Protein AF-A0A5C5CSL3-F1 (afdb_monomer_lite)

Sequence (64 aa):
MASIDDQIAALEEAILTGAKKVIFHSGGTRREVEYHSLKDMREALADLRARKSRGPRTILAALD

pLDDT: mean 81.82, std 14.36, range [44.47, 94.69]
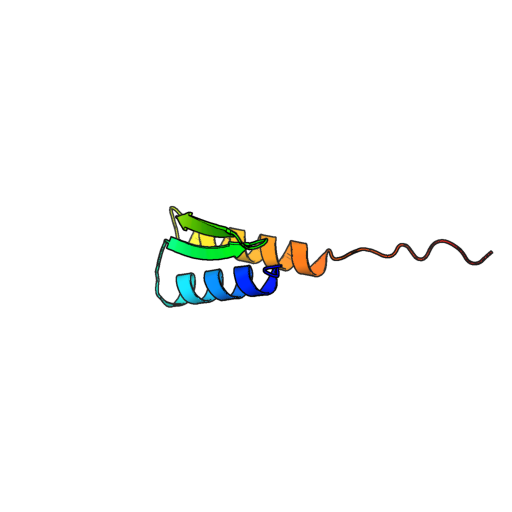
Structure (mmCIF, N/CA/C/O backbone):
data_AF-A0A5C5CSL3-F1
#
_entry.id   AF-A0A5C5CSL3-F1
#
loop_
_atom_site.group_PDB
_atom_site.id
_atom_site.type_symbol
_atom_site.label_atom_id
_atom_site.label_alt_id
_atom_site.label_comp_id
_atom_site.label_asym_id
_atom_site.label_entity_id
_atom_site.label_seq_id
_atom_site.pdbx_PDB_ins_code
_atom_site.Cartn_x
_atom_site.Cartn_y
_atom_site.Cartn_z
_atom_site.occupancy
_atom_site.B_iso_or_equiv
_atom_site.auth_seq_id
_atom_site.auth_comp_id
_atom_site.auth_asym_id
_atom_site.auth_atom_id
_atom_site.pdbx_PDB_model_num
ATOM 1 N N . MET A 1 1 ? 3.281 5.535 -18.398 1.00 49.56 1 MET A N 1
ATOM 2 C CA . MET A 1 1 ? 3.478 4.389 -17.48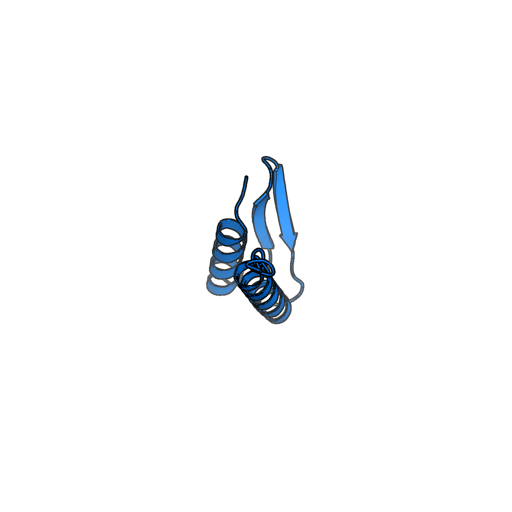0 1.00 49.56 1 MET A CA 1
ATOM 3 C C . MET A 1 1 ? 3.288 4.913 -16.082 1.00 49.56 1 MET A C 1
ATOM 5 O O . MET A 1 1 ? 3.934 5.902 -15.778 1.00 49.56 1 MET A O 1
ATOM 9 N N . ALA A 1 2 ? 2.421 4.323 -15.263 1.00 60.69 2 ALA A N 1
ATOM 10 C CA . ALA A 1 2 ? 2.533 4.645 -13.849 1.00 60.69 2 ALA A CA 1
ATOM 11 C C . ALA A 1 2 ? 3.682 3.842 -13.276 1.00 60.69 2 ALA A C 1
ATOM 13 O O . ALA A 1 2 ? 3.820 2.645 -13.554 1.00 60.69 2 ALA A O 1
ATOM 14 N N . SER A 1 3 ? 4.530 4.549 -12.563 1.00 78.94 3 SER A N 1
ATOM 15 C CA . SER A 1 3 ? 5.734 4.001 -11.989 1.00 78.94 3 SER A CA 1
ATOM 16 C C . SER A 1 3 ? 5.396 3.239 -10.706 1.00 78.94 3 SER A C 1
ATOM 18 O O . SER A 1 3 ? 4.363 3.464 -10.076 1.00 78.94 3 SER A O 1
ATOM 20 N N . ILE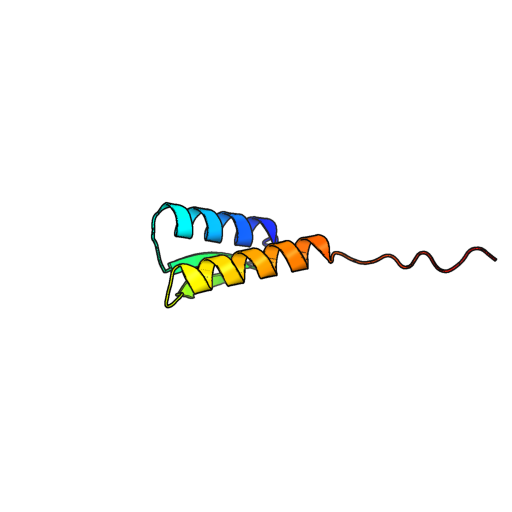 A 1 4 ? 6.271 2.315 -10.307 1.00 84.75 4 ILE A N 1
ATOM 21 C CA . ILE A 1 4 ? 6.182 1.684 -8.982 1.00 84.75 4 ILE A CA 1
ATOM 22 C C . ILE A 1 4 ? 6.181 2.770 -7.887 1.00 84.75 4 ILE A C 1
ATOM 24 O O . ILE A 1 4 ? 5.537 2.593 -6.859 1.00 84.75 4 ILE A O 1
ATOM 28 N N . ASP A 1 5 ? 6.828 3.910 -8.141 1.00 86.19 5 AS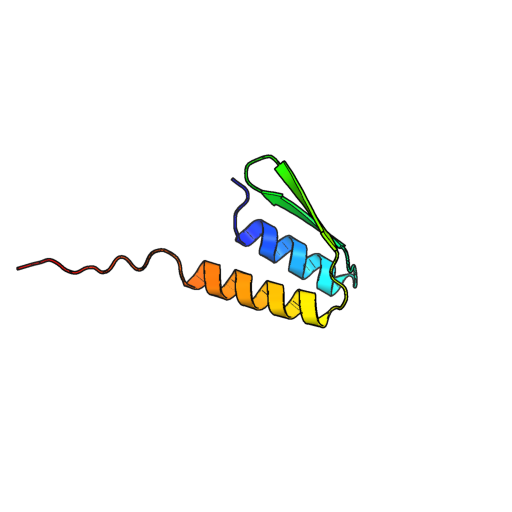P A N 1
ATOM 29 C CA . ASP A 1 5 ? 6.796 5.101 -7.292 1.00 86.19 5 ASP A CA 1
ATOM 30 C C . ASP A 1 5 ? 5.392 5.687 -7.101 1.00 86.19 5 ASP A C 1
ATOM 32 O O . ASP A 1 5 ? 5.002 5.924 -5.961 1.00 86.19 5 ASP A O 1
ATOM 36 N N . ASP A 1 6 ? 4.598 5.845 -8.167 1.00 87.31 6 ASP A N 1
ATOM 37 C CA . ASP A 1 6 ? 3.213 6.337 -8.059 1.00 87.31 6 ASP A CA 1
ATOM 38 C C . ASP A 1 6 ? 2.353 5.415 -7.183 1.00 87.31 6 ASP A C 1
ATOM 40 O O . ASP A 1 6 ? 1.537 5.867 -6.379 1.00 87.31 6 ASP A O 1
ATOM 44 N N . GLN A 1 7 ? 2.548 4.100 -7.325 1.00 88.94 7 GLN A N 1
ATOM 45 C CA . GLN A 1 7 ? 1.826 3.114 -6.527 1.00 88.94 7 GLN A CA 1
ATOM 46 C C . GLN A 1 7 ? 2.269 3.134 -5.056 1.00 88.94 7 GLN A C 1
ATOM 48 O O . GLN A 1 7 ? 1.427 2.999 -4.171 1.00 88.94 7 GLN A O 1
ATOM 53 N N . ILE A 1 8 ? 3.568 3.317 -4.792 1.00 92.31 8 ILE A N 1
ATOM 54 C CA . ILE A 1 8 ? 4.114 3.484 -3.438 1.00 92.31 8 ILE A CA 1
ATOM 55 C C . ILE A 1 8 ? 3.510 4.728 -2.778 1.00 92.31 8 ILE A C 1
ATOM 57 O O . ILE A 1 8 ? 2.968 4.611 -1.683 1.00 92.31 8 ILE A O 1
ATOM 61 N N . ALA A 1 9 ? 3.529 5.877 -3.460 1.00 91.81 9 ALA A N 1
ATOM 62 C CA . ALA A 1 9 ? 3.005 7.132 -2.924 1.00 91.81 9 ALA A CA 1
ATOM 63 C C . ALA A 1 9 ? 1.508 7.036 -2.592 1.00 91.81 9 ALA A C 1
ATOM 65 O O . ALA A 1 9 ? 1.090 7.398 -1.495 1.00 91.81 9 ALA A O 1
ATOM 66 N N . ALA A 1 10 ? 0.700 6.469 -3.496 1.00 91.50 10 ALA A N 1
ATOM 67 C CA . ALA A 1 10 ? -0.731 6.280 -3.253 1.00 91.50 10 ALA A CA 1
ATOM 68 C C . ALA A 1 10 ? -1.006 5.370 -2.041 1.00 91.50 10 ALA A C 1
ATOM 70 O O . ALA A 1 10 ? -1.954 5.596 -1.288 1.00 91.50 10 ALA A O 1
ATOM 71 N N . LEU A 1 11 ? -0.181 4.338 -1.850 1.00 92.31 11 LEU A N 1
ATOM 72 C CA . LEU A 1 11 ? -0.314 3.404 -0.737 1.00 92.31 11 LEU A CA 1
ATOM 73 C C . LEU A 1 11 ? 0.112 4.037 0.596 1.00 92.31 11 LEU A C 1
ATOM 75 O O . LEU A 1 11 ? -0.542 3.803 1.609 1.00 92.31 11 LEU A O 1
ATOM 79 N N . GLU A 1 12 ? 1.156 4.868 0.599 1.00 93.19 12 GLU A N 1
ATOM 80 C CA . GLU A 1 12 ? 1.591 5.626 1.778 1.00 93.19 12 GLU A CA 1
ATOM 81 C C . GLU A 1 12 ? 0.536 6.638 2.229 1.00 93.19 12 GLU A C 1
ATOM 83 O O . GLU A 1 12 ? 0.164 6.641 3.403 1.00 93.19 12 GLU A O 1
ATOM 88 N N . GLU A 1 13 ? -0.020 7.416 1.300 1.00 92.44 13 GLU A N 1
ATOM 89 C CA . GLU A 1 13 ? -1.103 8.366 1.580 1.00 92.44 13 GLU A CA 1
ATOM 90 C C . GLU A 1 13 ? -2.344 7.664 2.150 1.00 92.44 13 GLU A C 1
ATOM 92 O O . GLU A 1 13 ? -2.945 8.117 3.129 1.00 92.44 13 GLU A O 1
ATOM 97 N N . ALA A 1 14 ? -2.719 6.512 1.589 1.00 91.44 14 ALA A N 1
ATOM 98 C CA . ALA A 1 14 ? -3.849 5.737 2.088 1.00 91.44 14 ALA A CA 1
ATOM 99 C C . ALA A 1 14 ? -3.601 5.196 3.510 1.00 91.44 14 ALA A C 1
ATOM 101 O O . ALA A 1 14 ? -4.495 5.236 4.353 1.00 91.44 14 ALA A O 1
ATOM 102 N N . ILE A 1 15 ? -2.375 4.758 3.822 1.00 91.38 15 ILE A N 1
ATOM 103 C CA . ILE A 1 15 ? -2.002 4.332 5.181 1.00 91.38 15 ILE A CA 1
ATOM 104 C C . ILE A 1 15 ? -2.049 5.514 6.161 1.00 91.38 15 ILE A C 1
ATOM 106 O O . ILE A 1 15 ? -2.557 5.349 7.270 1.00 91.38 15 ILE A O 1
ATOM 110 N N . LEU A 1 16 ? -1.545 6.690 5.768 1.00 92.00 16 LEU A N 1
ATOM 111 C CA . LEU A 1 16 ? -1.547 7.902 6.600 1.00 92.00 16 LEU A CA 1
ATOM 112 C C . LEU A 1 16 ? -2.965 8.396 6.903 1.00 92.00 16 LEU A C 1
ATOM 114 O O . LEU A 1 16 ? -3.258 8.791 8.028 1.00 92.00 16 LEU A O 1
ATOM 118 N N . THR A 1 17 ? -3.852 8.337 5.912 1.00 90.81 17 THR A N 1
ATOM 119 C CA . THR A 1 17 ? -5.261 8.740 6.045 1.00 90.81 17 THR A CA 1
ATOM 120 C C . THR A 1 17 ? -6.143 7.665 6.684 1.00 90.81 17 THR A C 1
ATOM 122 O O . THR A 1 17 ? -7.298 7.933 7.013 1.00 90.81 17 THR A O 1
ATOM 125 N N . GLY A 1 18 ? -5.628 6.445 6.873 1.00 87.31 18 GLY A N 1
ATOM 126 C CA . GLY A 1 18 ? -6.405 5.300 7.349 1.00 87.31 18 GLY A CA 1
ATOM 127 C C . GLY A 1 18 ? -7.394 4.751 6.313 1.00 87.31 18 GLY A C 1
ATOM 128 O O . GLY A 1 18 ? -8.272 3.954 6.654 1.00 87.31 18 GLY A O 1
ATOM 129 N N . ALA A 1 19 ? -7.269 5.162 5.051 1.00 88.56 19 ALA A N 1
ATOM 130 C CA . ALA A 1 19 ? -8.081 4.662 3.959 1.00 88.56 19 ALA A CA 1
ATOM 131 C C . ALA A 1 19 ? -7.665 3.230 3.610 1.00 88.56 19 ALA A C 1
ATOM 133 O O . ALA A 1 19 ? -6.518 2.956 3.283 1.00 88.56 19 ALA A O 1
ATOM 134 N N . LYS A 1 20 ? -8.622 2.303 3.601 1.00 89.19 20 LYS A N 1
ATOM 135 C CA . LYS A 1 20 ? -8.388 0.915 3.162 1.00 89.19 20 LYS A CA 1
ATOM 136 C C . LYS A 1 20 ? -8.342 0.755 1.644 1.00 89.19 20 LYS A C 1
ATOM 138 O O . LYS A 1 20 ? -8.034 -0.316 1.136 1.00 89.19 20 LYS A O 1
ATOM 143 N N . LYS A 1 21 ? -8.680 1.814 0.916 1.00 90.75 21 LYS A N 1
ATOM 144 C CA . LYS A 1 21 ? -8.868 1.811 -0.526 1.00 90.75 21 LYS A CA 1
ATOM 145 C C . LYS A 1 21 ? -7.816 2.691 -1.177 1.00 90.75 21 LYS A C 1
ATOM 147 O O . LYS A 1 21 ? -7.726 3.875 -0.867 1.00 90.75 21 LYS A O 1
ATOM 152 N N . VAL A 1 22 ? -7.041 2.111 -2.084 1.00 90.75 22 VAL A N 1
ATOM 153 C CA . VAL A 1 22 ? -5.944 2.782 -2.782 1.00 90.75 22 VAL A CA 1
ATOM 154 C C . VAL A 1 22 ? -6.258 2.840 -4.261 1.00 90.75 22 VAL A C 1
ATOM 156 O O . VAL A 1 22 ? -6.591 1.833 -4.886 1.00 90.75 22 VAL A O 1
ATOM 159 N N . ILE A 1 23 ? -6.146 4.036 -4.825 1.00 89.38 23 ILE A N 1
ATOM 160 C CA . ILE A 1 23 ? -6.421 4.296 -6.232 1.00 89.38 23 ILE A CA 1
ATOM 161 C C . ILE A 1 23 ? -5.140 4.827 -6.851 1.00 89.38 23 ILE A C 1
ATOM 163 O O . ILE A 1 23 ? -4.605 5.839 -6.411 1.00 89.38 23 ILE A O 1
ATOM 167 N N . PHE A 1 24 ? -4.653 4.148 -7.879 1.00 87.56 24 PHE A N 1
ATOM 168 C CA . PHE A 1 24 ? -3.456 4.548 -8.606 1.00 87.56 24 PHE A CA 1
ATOM 169 C C . PHE A 1 24 ? -3.645 4.271 -10.090 1.00 87.56 24 PHE A C 1
ATOM 171 O O . PHE A 1 24 ? -4.390 3.380 -10.495 1.00 87.56 24 PHE A O 1
ATOM 178 N N . HIS A 1 25 ? -2.971 5.037 -10.934 1.00 82.12 25 HIS A N 1
ATOM 179 C CA . HIS A 1 25 ? -2.938 4.736 -12.360 1.00 82.12 25 HIS A CA 1
ATOM 180 C C . HIS A 1 25 ? -1.877 3.657 -12.596 1.00 82.12 25 HIS A C 1
ATOM 182 O O . HIS A 1 25 ? -0.939 3.553 -11.823 1.00 82.12 25 HIS A O 1
ATOM 188 N N . SER A 1 26 ? -2.022 2.808 -13.611 1.00 75.38 26 SER A N 1
ATOM 189 C CA . SER A 1 26 ? -1.010 1.848 -14.066 1.00 75.38 26 SER A CA 1
ATOM 190 C C . SER A 1 26 ? -1.201 1.591 -15.553 1.00 75.38 26 SER A C 1
ATOM 192 O O . SER A 1 26 ? -2.301 1.274 -15.995 1.00 75.38 26 SER A O 1
ATOM 194 N N . GLY A 1 27 ? -0.153 1.811 -16.353 1.00 70.00 27 GLY A N 1
ATOM 195 C CA . GLY A 1 27 ? -0.218 1.627 -17.811 1.00 70.00 27 GLY A CA 1
ATOM 196 C C . GLY A 1 27 ? -1.321 2.423 -18.532 1.00 70.00 27 GLY A C 1
ATOM 197 O O . GLY A 1 27 ? -1.802 1.968 -19.557 1.00 70.00 27 GLY A O 1
ATOM 198 N N . GLY A 1 28 ? -1.752 3.575 -18.000 1.00 77.31 28 GLY A N 1
ATOM 199 C CA . GLY A 1 28 ? -2.858 4.368 -18.568 1.00 77.31 28 GLY A CA 1
ATOM 200 C C . GLY A 1 28 ? -4.257 3.937 -18.112 1.00 77.31 28 GLY A C 1
ATOM 201 O O . GLY A 1 28 ? -5.239 4.569 -18.478 1.00 77.31 28 GLY A O 1
ATOM 202 N N . THR A 1 29 ? -4.357 2.905 -17.273 1.00 79.38 29 THR A N 1
ATOM 203 C CA . THR A 1 29 ? -5.618 2.453 -16.671 1.00 79.38 29 THR A CA 1
ATOM 204 C C . THR A 1 29 ? -5.654 2.829 -15.194 1.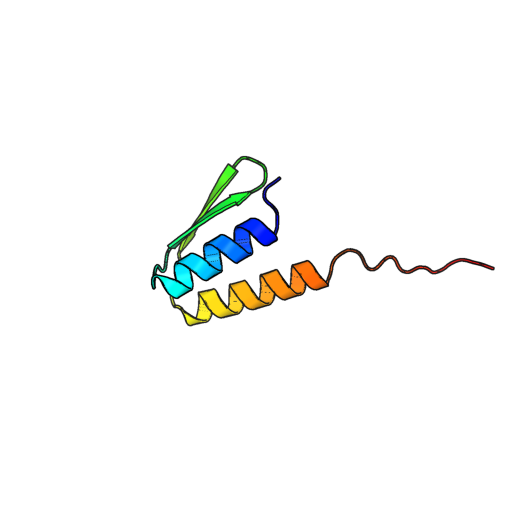00 79.38 29 THR A C 1
ATOM 206 O O . THR A 1 29 ? -4.647 2.716 -14.496 1.00 79.38 29 THR A O 1
ATOM 209 N N . ARG A 1 30 ? -6.811 3.264 -14.690 1.00 86.50 30 ARG A N 1
ATOM 210 C CA . ARG A 1 30 ? -7.026 3.463 -13.253 1.00 86.50 30 ARG A CA 1
ATOM 211 C C . ARG A 1 30 ? -7.212 2.103 -12.580 1.00 86.50 30 ARG A C 1
ATOM 213 O O . ARG A 1 30 ? -8.091 1.338 -12.966 1.00 86.50 30 ARG A O 1
ATOM 220 N N . ARG A 1 31 ? -6.390 1.808 -11.578 1.00 86.81 31 ARG A N 1
ATOM 221 C CA . ARG A 1 31 ? -6.528 0.650 -10.696 1.00 86.81 31 ARG A CA 1
ATOM 222 C C . ARG A 1 31 ? -6.980 1.089 -9.321 1.00 86.81 31 ARG A C 1
ATOM 224 O O . ARG A 1 31 ? -6.579 2.130 -8.808 1.00 86.81 31 ARG A O 1
ATOM 231 N N . GLU A 1 32 ? -7.820 0.255 -8.746 1.00 90.50 32 GLU A N 1
ATOM 232 C CA . GLU A 1 32 ? -8.404 0.446 -7.438 1.00 90.50 32 GLU A CA 1
ATOM 233 C C . GLU A 1 32 ? -8.236 -0.858 -6.672 1.00 90.50 32 GLU A C 1
ATOM 235 O O . GLU A 1 32 ? -8.599 -1.924 -7.167 1.00 90.50 32 GLU A O 1
ATOM 240 N N . VAL A 1 33 ? -7.604 -0.771 -5.509 1.00 90.31 33 VAL A N 1
ATOM 241 C CA . VAL A 1 33 ? -7.303 -1.918 -4.660 1.00 90.31 33 VAL A CA 1
ATOM 242 C C . VAL A 1 33 ? -7.824 -1.608 -3.269 1.00 90.31 33 VAL A C 1
ATOM 244 O O . VAL A 1 33 ? -7.436 -0.611 -2.662 1.00 90.31 33 VAL A O 1
ATOM 247 N N . GLU A 1 34 ? -8.718 -2.455 -2.776 1.00 93.25 34 GLU A N 1
ATOM 248 C CA . GLU A 1 34 ? -9.192 -2.414 -1.399 1.00 93.25 34 GLU A CA 1
ATOM 249 C C . GLU A 1 34 ? -8.443 -3.464 -0.578 1.00 93.25 34 GLU A C 1
ATOM 251 O O . GLU A 1 34 ? -8.337 -4.623 -0.975 1.00 93.25 34 GLU A O 1
ATOM 256 N N . TYR A 1 35 ? -7.904 -3.042 0.559 1.00 92.69 35 TYR A N 1
ATOM 257 C CA . TYR A 1 35 ? -7.159 -3.872 1.492 1.00 92.69 35 TYR A CA 1
ATOM 258 C C . TYR A 1 35 ? -8.014 -4.167 2.724 1.00 92.69 35 TYR A C 1
ATOM 260 O O . TYR A 1 35 ? -8.700 -3.294 3.256 1.00 92.69 35 TYR A O 1
ATOM 268 N N . HIS A 1 36 ? -7.951 -5.397 3.229 1.00 90.31 36 HIS A N 1
ATOM 269 C CA . HIS A 1 36 ? -8.756 -5.799 4.384 1.00 90.31 36 HIS A CA 1
ATOM 270 C C . HIS A 1 36 ? -8.273 -5.139 5.686 1.00 90.31 36 HIS A C 1
ATOM 272 O O . HIS A 1 36 ? -9.084 -4.782 6.556 1.00 90.31 36 HIS A O 1
ATOM 278 N N . SER A 1 37 ? -6.964 -4.903 5.799 1.00 92.25 37 SER A N 1
ATOM 279 C CA . SER A 1 37 ? -6.334 -4.293 6.967 1.00 92.25 37 SER A CA 1
ATOM 280 C C . SER A 1 37 ? -5.169 -3.355 6.622 1.00 92.25 37 SER A C 1
ATOM 282 O O . SER A 1 37 ? -4.550 -3.448 5.565 1.00 92.25 37 SER A O 1
ATOM 284 N N . LEU A 1 38 ? -4.813 -2.477 7.571 1.00 89.94 38 LEU A N 1
ATOM 285 C CA . LEU A 1 38 ? -3.601 -1.647 7.486 1.00 89.94 38 LEU A CA 1
ATOM 286 C C . LEU A 1 38 ? -2.316 -2.486 7.457 1.00 89.94 38 LEU A C 1
ATOM 288 O O . LEU A 1 38 ? -1.294 -2.030 6.945 1.00 89.94 38 LEU A O 1
ATOM 292 N N . LYS A 1 39 ? -2.353 -3.700 8.020 1.00 91.94 39 LYS A N 1
ATOM 293 C CA . LYS A 1 39 ? -1.229 -4.634 7.960 1.00 91.94 39 LYS A CA 1
ATOM 294 C C . LYS A 1 39 ? -0.981 -5.056 6.511 1.00 91.94 39 LYS A C 1
ATOM 296 O O . LYS A 1 39 ? 0.144 -4.909 6.044 1.00 91.94 39 LYS A O 1
ATOM 301 N N . ASP A 1 40 ? -2.033 -5.452 5.796 1.00 92.81 40 ASP A N 1
ATOM 302 C CA . ASP A 1 40 ? -1.937 -5.863 4.388 1.00 92.81 40 ASP A CA 1
ATOM 303 C C . ASP A 1 40 ? -1.413 -4.719 3.508 1.00 92.81 40 ASP A C 1
ATOM 305 O O . ASP A 1 40 ? -0.609 -4.931 2.603 1.00 92.81 40 ASP A O 1
ATOM 309 N N . MET A 1 41 ? -1.813 -3.477 3.807 1.00 93.12 41 MET A N 1
ATOM 310 C CA . MET A 1 41 ? -1.294 -2.296 3.108 1.00 93.12 41 MET A CA 1
ATOM 311 C C . MET A 1 41 ? 0.211 -2.106 3.334 1.00 93.12 41 MET A C 1
ATOM 313 O O . MET A 1 41 ? 0.945 -1.802 2.396 1.00 93.12 41 MET A O 1
ATOM 317 N N . ARG A 1 42 ? 0.698 -2.304 4.567 1.00 92.56 42 ARG A N 1
ATOM 318 C CA . ARG A 1 42 ? 2.132 -2.210 4.893 1.00 92.56 42 ARG A CA 1
ATOM 319 C C . ARG A 1 42 ? 2.943 -3.333 4.248 1.00 92.56 42 ARG A C 1
ATOM 321 O O . ARG A 1 42 ? 4.046 -3.071 3.775 1.00 92.56 42 ARG A O 1
ATOM 328 N N . GLU A 1 43 ? 2.407 -4.551 4.207 1.00 94.69 43 GLU A N 1
ATOM 329 C CA . GLU A 1 43 ? 3.033 -5.684 3.512 1.00 94.69 43 GLU A CA 1
ATOM 330 C C . GLU A 1 43 ? 3.133 -5.406 2.005 1.00 94.69 43 GLU A C 1
ATOM 332 O O . GLU A 1 43 ? 4.220 -5.492 1.434 1.00 94.69 43 GLU A O 1
ATOM 337 N N . ALA A 1 44 ? 2.053 -4.921 1.383 1.00 91.94 44 ALA A N 1
ATOM 338 C CA . ALA A 1 44 ? 2.067 -4.517 -0.022 1.00 91.94 44 ALA A CA 1
ATOM 339 C C . ALA A 1 44 ? 3.072 -3.383 -0.306 1.00 91.94 44 ALA A C 1
ATOM 341 O O . ALA A 1 44 ? 3.741 -3.389 -1.342 1.00 91.94 44 ALA A O 1
ATOM 342 N N . LEU A 1 45 ? 3.222 -2.427 0.616 1.00 91.81 45 LEU A N 1
ATOM 343 C CA . LEU A 1 45 ? 4.210 -1.351 0.506 1.00 91.81 45 LEU A CA 1
ATOM 344 C C . LEU A 1 45 ? 5.645 -1.891 0.554 1.00 91.81 45 LEU A C 1
ATOM 346 O O . LEU A 1 45 ? 6.491 -1.472 -0.242 1.00 91.81 45 LEU A O 1
ATOM 350 N N . ALA A 1 46 ? 5.922 -2.828 1.463 1.00 93.00 46 ALA A N 1
ATOM 351 C CA . ALA A 1 46 ? 7.225 -3.473 1.571 1.00 93.00 46 ALA A CA 1
ATOM 352 C C . ALA A 1 46 ? 7.575 -4.247 0.290 1.00 93.00 46 ALA A C 1
ATOM 354 O O . ALA A 1 46 ? 8.676 -4.082 -0.243 1.00 93.00 46 ALA A O 1
ATOM 355 N N . ASP A 1 47 ? 6.621 -5.000 -0.261 1.00 91.31 47 ASP A N 1
ATOM 356 C CA . ASP A 1 47 ? 6.796 -5.725 -1.521 1.00 91.31 47 ASP A CA 1
ATOM 357 C C . ASP A 1 47 ? 7.067 -4.785 -2.698 1.00 91.31 47 ASP A C 1
ATOM 359 O O . ASP A 1 47 ? 7.971 -5.030 -3.501 1.00 91.31 47 ASP A O 1
ATOM 363 N N . LEU A 1 48 ? 6.334 -3.673 -2.810 1.00 89.75 48 LEU A N 1
ATOM 364 C CA . LEU A 1 48 ? 6.565 -2.687 -3.870 1.00 89.75 48 LEU A CA 1
ATOM 365 C C . LEU A 1 48 ? 7.960 -2.058 -3.768 1.00 89.75 48 LEU A C 1
ATOM 367 O O . LEU A 1 48 ? 8.661 -1.950 -4.778 1.00 89.75 48 LEU A O 1
ATOM 371 N N . ARG A 1 49 ? 8.407 -1.712 -2.555 1.00 90.00 49 ARG A N 1
ATOM 372 C CA . ARG A 1 49 ? 9.764 -1.194 -2.310 1.00 90.00 49 ARG A CA 1
ATOM 373 C C . ARG A 1 49 ? 10.838 -2.233 -2.643 1.00 90.00 49 ARG A C 1
ATOM 375 O O . ARG A 1 49 ? 11.837 -1.891 -3.279 1.00 90.00 49 ARG A O 1
ATOM 382 N N . ALA A 1 50 ? 10.615 -3.500 -2.298 1.00 88.62 50 ALA A N 1
ATOM 383 C CA . ALA A 1 50 ? 11.514 -4.596 -2.653 1.00 88.62 50 ALA A CA 1
ATOM 384 C C . ALA A 1 50 ? 11.602 -4.794 -4.175 1.00 88.62 50 ALA A C 1
ATOM 386 O O . ALA A 1 50 ? 12.696 -4.954 -4.717 1.00 88.62 50 ALA A O 1
ATOM 387 N N . ARG A 1 51 ? 10.472 -4.720 -4.889 1.00 85.50 51 ARG A N 1
ATOM 388 C CA . ARG A 1 51 ? 10.423 -4.805 -6.359 1.00 85.50 51 ARG A CA 1
ATOM 389 C C . ARG A 1 51 ? 11.130 -3.629 -7.024 1.00 85.50 51 ARG A C 1
ATOM 391 O O . ARG A 1 51 ? 11.861 -3.849 -7.985 1.00 85.50 51 ARG A O 1
ATOM 398 N N . LYS A 1 52 ? 10.980 -2.415 -6.484 1.00 83.44 52 LYS A N 1
ATOM 399 C CA . LYS A 1 52 ? 11.721 -1.226 -6.933 1.00 83.44 52 LYS A CA 1
ATOM 400 C C . LYS A 1 52 ? 13.233 -1.411 -6.764 1.00 83.44 52 LYS A C 1
ATOM 402 O O . LYS A 1 52 ? 13.993 -1.138 -7.686 1.00 83.44 52 LYS A O 1
ATOM 407 N N . SER A 1 53 ? 13.669 -1.919 -5.609 1.00 78.44 53 SER A N 1
ATOM 408 C CA . SER A 1 53 ? 15.085 -2.207 -5.331 1.00 78.44 53 SER A CA 1
ATOM 409 C C . SER A 1 53 ? 15.645 -3.345 -6.193 1.00 78.44 53 SER A C 1
ATOM 411 O O . SER A 1 53 ? 16.832 -3.344 -6.512 1.00 78.44 53 SER A O 1
ATOM 413 N N . ARG A 1 54 ? 14.801 -4.295 -6.610 1.00 70.88 54 ARG A N 1
ATOM 414 C CA . ARG A 1 54 ? 15.162 -5.415 -7.490 1.00 70.88 54 ARG A CA 1
ATOM 415 C C . ARG A 1 54 ? 15.090 -5.058 -8.988 1.00 70.88 54 ARG A C 1
ATOM 417 O O . ARG A 1 54 ? 15.009 -5.968 -9.813 1.00 70.88 54 ARG A O 1
ATOM 424 N N . GLY A 1 55 ? 15.135 -3.766 -9.338 1.00 62.22 55 GLY A N 1
ATOM 425 C CA . GLY A 1 55 ? 15.364 -3.290 -10.711 1.00 62.22 55 GLY A CA 1
ATOM 426 C C . GLY A 1 55 ? 16.553 -4.004 -11.372 1.00 62.22 55 GLY A C 1
ATOM 427 O O . GLY A 1 55 ? 17.371 -4.588 -10.655 1.00 62.22 55 GLY A O 1
ATOM 428 N N . PRO A 1 56 ? 16.613 -4.039 -12.719 1.00 54.28 56 PRO A N 1
ATOM 429 C CA . PRO A 1 56 ? 17.371 -5.031 -13.473 1.00 54.28 56 PRO A CA 1
ATOM 430 C C . PRO A 1 56 ? 18.777 -5.159 -12.902 1.00 54.28 56 PRO A C 1
ATOM 432 O O . PRO A 1 56 ? 19.581 -4.231 -12.972 1.00 54.28 56 PRO A O 1
ATOM 435 N N . ARG A 1 57 ? 19.058 -6.322 -12.304 1.00 54.66 57 ARG A N 1
ATOM 436 C CA . ARG A 1 57 ? 20.429 -6.749 -12.067 1.00 54.66 57 ARG A CA 1
ATOM 437 C C . ARG A 1 57 ? 21.031 -6.892 -13.455 1.00 54.66 57 ARG A C 1
ATOM 439 O O . ARG A 1 57 ? 20.907 -7.949 -14.065 1.00 54.66 57 ARG A O 1
ATOM 446 N N . THR A 1 58 ? 21.626 -5.824 -13.974 1.00 56.09 58 THR A N 1
ATOM 447 C CA . THR A 1 58 ? 22.619 -5.931 -15.032 1.00 56.09 58 THR A CA 1
ATOM 448 C C . THR A 1 58 ? 23.717 -6.795 -14.434 1.00 56.09 58 THR A C 1
ATOM 450 O O . THR A 1 58 ? 24.567 -6.321 -13.684 1.00 56.09 58 THR A O 1
ATOM 453 N N . ILE A 1 59 ? 23.616 -8.104 -14.655 1.00 58.88 59 ILE A N 1
ATOM 454 C CA . ILE A 1 59 ? 24.712 -9.029 -14.433 1.00 58.88 59 ILE A CA 1
ATOM 455 C C . ILE A 1 59 ? 25.737 -8.598 -15.477 1.00 58.88 59 ILE A C 1
ATOM 457 O O . ILE A 1 59 ? 25.619 -8.943 -16.649 1.00 58.88 59 ILE A O 1
ATOM 461 N N . LEU A 1 60 ? 26.680 -7.751 -15.069 1.00 54.38 60 LEU A N 1
ATOM 462 C CA . LEU A 1 60 ? 27.847 -7.394 -15.863 1.00 54.38 60 LEU A CA 1
ATOM 463 C C . LEU A 1 60 ? 28.778 -8.616 -15.871 1.00 54.38 60 LEU A C 1
ATOM 465 O O . LEU A 1 60 ? 29.795 -8.647 -15.191 1.00 54.38 60 LEU A O 1
ATOM 469 N N . ALA A 1 61 ? 28.361 -9.670 -16.569 1.00 56.16 61 ALA A N 1
ATOM 470 C CA . ALA A 1 61 ? 29.193 -10.811 -16.904 1.00 56.16 61 ALA A CA 1
ATOM 471 C C . ALA A 1 61 ? 29.542 -10.687 -18.384 1.00 56.16 61 ALA A C 1
ATOM 473 O O . ALA A 1 61 ? 28.782 -11.146 -19.230 1.00 56.16 61 ALA A O 1
ATOM 474 N N . ALA A 1 62 ? 30.635 -9.978 -18.664 1.00 50.91 62 ALA A N 1
ATOM 475 C CA . ALA A 1 62 ? 31.551 -10.213 -19.781 1.00 50.91 62 ALA A CA 1
ATOM 476 C C . ALA A 1 62 ? 32.497 -9.011 -19.908 1.00 50.91 62 ALA A C 1
ATOM 478 O O . ALA A 1 62 ? 32.116 -7.961 -20.422 1.00 50.91 62 ALA A O 1
ATOM 479 N N . LEU A 1 63 ? 33.735 -9.187 -19.459 1.00 48.84 63 LEU A N 1
ATOM 480 C CA . LEU A 1 63 ? 34.884 -8.687 -20.201 1.00 48.84 63 LEU A CA 1
ATOM 481 C C . LEU A 1 63 ? 35.995 -9.722 -19.989 1.00 48.84 63 LEU A C 1
ATOM 483 O O . LEU A 1 63 ? 36.684 -9.698 -18.971 1.00 48.84 63 LEU A O 1
ATOM 487 N N . ASP A 1 64 ? 36.011 -10.703 -20.889 1.00 44.47 64 ASP A N 1
ATOM 488 C CA . ASP A 1 64 ? 37.194 -11.504 -21.216 1.00 44.47 64 ASP A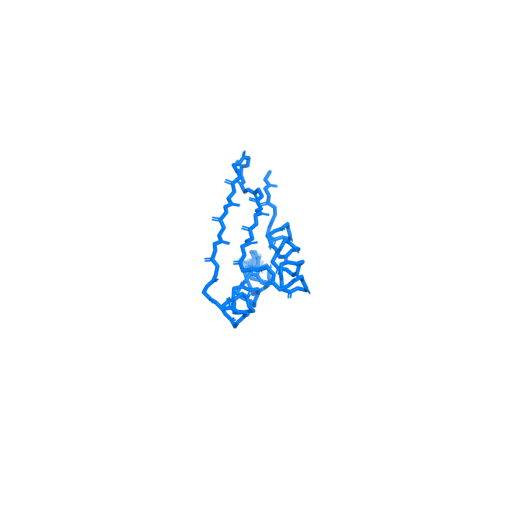 CA 1
ATOM 489 C C . ASP A 1 64 ? 37.916 -10.786 -22.366 1.00 44.47 64 ASP A C 1
ATOM 491 O O . ASP A 1 64 ? 37.189 -10.271 -23.256 1.00 44.47 64 ASP A O 1
#

Secondary structure (DSSP, 8-state):
---HHHHHHHHHHHHHHT-SEEEEEETTEEEEEE-SSHHHHHHHHHHHHHHHHT----------

Organism: NCBI:txid867683

Foldseek 3Di:
DFDLVQQLVQLVVCLVVVNQKGWGDDPNRIDIDGHPDSVVSVVVNVVSVVVVVPPDPPPPPDDD

Radius of gyration: 15.03 Å; chains: 1; bounding box: 46×20×29 Å